Protein AF-A0A847XIQ1-F1 (afdb_monomer_lite)

Radius of gyration: 13.82 Å; chains: 1; bounding box: 27×15×42 Å

Secondary structure (DSSP, 8-state):
---S-HHHHHHHHHHHHHHHHHT--BGGGTTB-HHHHHT--

Structure (mmCIF, N/CA/C/O backbone):
data_AF-A0A847XIQ1-F1
#
_entry.id   AF-A0A847XIQ1-F1
#
loop_
_atom_site.group_PDB
_atom_site.id
_atom_site.type_symbol
_atom_site.label_atom_id
_atom_site.label_alt_id
_atom_site.label_comp_id
_atom_site.label_asym_id
_atom_site.label_entity_id
_atom_site.label_seq_id
_atom_site.pdbx_PDB_ins_code
_atom_site.Cartn_x
_atom_site.Cartn_y
_atom_site.Cartn_z
_atom_site.occupancy
_atom_site.B_iso_or_equiv
_atom_site.auth_seq_id
_atom_site.auth_comp_id
_atom_site.auth_asym_id
_atom_site.auth_atom_id
_atom_site.pdbx_PDB_model_num
ATOM 1 N N . ARG A 1 1 ? 1.780 -2.153 -25.564 1.00 63.34 1 ARG A N 1
ATOM 2 C CA . ARG A 1 1 ? 3.071 -2.580 -24.966 1.00 63.34 1 ARG A CA 1
ATOM 3 C C . ARG A 1 1 ? 3.456 -1.558 -23.909 1.00 63.34 1 ARG A C 1
ATOM 5 O O . ARG A 1 1 ? 3.517 -0.382 -24.239 1.00 63.34 1 ARG A O 1
ATOM 12 N N . THR A 1 2 ? 3.665 -1.971 -22.664 1.00 76.19 2 THR A N 1
ATOM 13 C CA . THR A 1 2 ? 4.124 -1.074 -21.594 1.00 76.19 2 THR A CA 1
ATOM 14 C C . THR A 1 2 ? 5.550 -0.613 -21.911 1.00 76.19 2 THR A C 1
ATOM 16 O O . THR A 1 2 ? 6.395 -1.440 -22.246 1.00 76.19 2 THR A O 1
ATOM 19 N N . THR A 1 3 ? 5.814 0.695 -21.867 1.00 86.06 3 THR A N 1
ATOM 20 C CA . THR A 1 3 ? 7.127 1.290 -22.202 1.00 86.06 3 THR A CA 1
ATOM 21 C C . THR A 1 3 ? 8.145 1.190 -21.064 1.00 86.06 3 THR A C 1
ATOM 23 O O . THR A 1 3 ? 9.333 1.412 -21.277 1.00 86.06 3 THR A O 1
ATOM 26 N N . ARG A 1 4 ? 7.693 0.846 -19.853 1.00 85.88 4 ARG A N 1
ATOM 27 C CA . ARG A 1 4 ? 8.539 0.701 -18.661 1.00 85.88 4 ARG A CA 1
ATOM 28 C C . ARG A 1 4 ? 9.219 -0.665 -18.609 1.00 85.88 4 ARG A C 1
ATOM 30 O O . ARG A 1 4 ? 8.614 -1.680 -18.948 1.00 85.88 4 ARG A O 1
ATOM 37 N N . SER A 1 5 ? 10.465 -0.687 -18.137 1.00 92.19 5 SER A N 1
ATOM 38 C CA . SER A 1 5 ? 11.221 -1.924 -17.933 1.00 92.19 5 SER A CA 1
ATOM 39 C C . SER A 1 5 ? 10.761 -2.663 -16.673 1.00 92.19 5 SER A C 1
ATOM 41 O O . SER A 1 5 ? 10.297 -2.052 -15.710 1.00 92.19 5 SER A O 1
ATOM 43 N N . LEU A 1 6 ? 10.935 -3.988 -16.650 1.00 92.69 6 LEU A N 1
ATOM 44 C CA . LEU A 1 6 ? 10.612 -4.818 -15.483 1.00 92.69 6 LEU A CA 1
ATOM 45 C C . LEU A 1 6 ? 11.364 -4.367 -14.219 1.00 92.69 6 LEU A C 1
ATOM 47 O O . LEU A 1 6 ? 10.801 -4.379 -13.131 1.00 92.69 6 LEU A O 1
ATOM 51 N N . ARG A 1 7 ? 12.610 -3.900 -14.374 1.00 92.81 7 ARG A N 1
ATOM 52 C CA . ARG A 1 7 ? 13.444 -3.393 -13.275 1.00 92.81 7 ARG A CA 1
ATOM 53 C C . ARG A 1 7 ? 12.816 -2.196 -12.556 1.00 92.81 7 ARG A C 1
ATOM 55 O O . ARG A 1 7 ? 12.963 -2.077 -11.346 1.00 92.81 7 ARG A O 1
ATOM 62 N N . VAL A 1 8 ? 12.126 -1.318 -13.288 1.00 94.50 8 VAL A N 1
ATOM 63 C CA . VAL A 1 8 ? 11.413 -0.179 -12.685 1.00 94.50 8 VAL A CA 1
ATOM 64 C C . VAL A 1 8 ? 10.277 -0.692 -11.805 1.00 94.50 8 VAL A C 1
ATOM 66 O O . VAL A 1 8 ? 10.188 -0.316 -10.643 1.00 94.50 8 VAL A O 1
ATOM 69 N N . TRP A 1 9 ? 9.479 -1.634 -12.310 1.00 93.56 9 TRP A N 1
ATOM 70 C CA . TRP A 1 9 ? 8.379 -2.227 -11.547 1.00 93.56 9 TRP A CA 1
ATOM 71 C C . TRP A 1 9 ? 8.843 -2.984 -10.305 1.00 93.56 9 TRP A C 1
ATOM 73 O O . TRP A 1 9 ? 8.210 -2.882 -9.261 1.00 93.56 9 TRP A O 1
ATOM 83 N N . GLN A 1 10 ? 9.969 -3.694 -10.388 1.00 95.31 10 GLN A N 1
ATOM 84 C CA . GLN A 1 10 ? 10.562 -4.374 -9.233 1.00 95.31 10 GLN A CA 1
ATOM 85 C C . GLN A 1 10 ? 10.934 -3.411 -8.099 1.00 95.31 10 GLN A C 1
ATOM 87 O O . GLN A 1 10 ? 10.929 -3.827 -6.946 1.00 95.31 10 GLN A O 1
ATOM 92 N N . LYS A 1 11 ? 11.241 -2.145 -8.410 1.00 94.69 11 LYS A N 1
ATOM 93 C CA . LYS A 1 11 ? 11.483 -1.102 -7.408 1.00 94.69 11 LYS A CA 1
ATOM 94 C C . LYS A 1 11 ? 10.177 -0.461 -6.924 1.00 94.69 11 LYS A C 1
ATOM 96 O O . LYS A 1 11 ? 9.958 -0.360 -5.724 1.00 94.69 11 LYS A O 1
ATOM 101 N N . GLU A 1 12 ? 9.31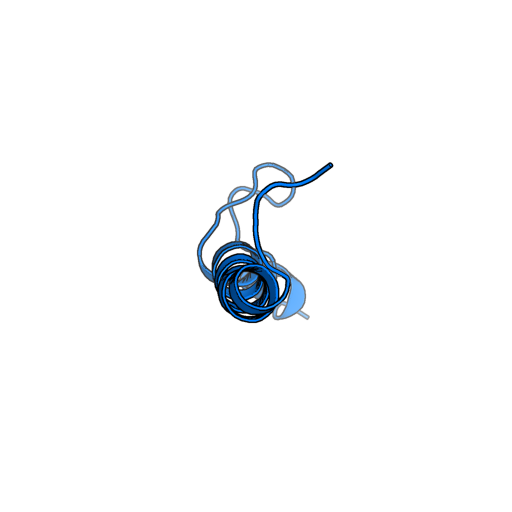7 -0.041 -7.849 1.00 96.69 12 GLU A N 1
ATOM 102 C CA . GLU A 1 12 ? 8.130 0.766 -7.529 1.00 96.69 12 GLU A CA 1
ATOM 103 C C . GLU A 1 12 ? 7.018 -0.040 -6.838 1.00 96.69 12 GLU A C 1
ATOM 105 O O . GLU A 1 12 ? 6.289 0.503 -6.012 1.00 96.69 12 GLU A O 1
ATOM 110 N N . ILE A 1 13 ? 6.870 -1.336 -7.145 1.00 96.62 13 ILE A N 1
ATOM 111 C CA . ILE A 1 13 ? 5.822 -2.171 -6.537 1.00 96.62 13 ILE A CA 1
ATOM 112 C C . ILE A 1 13 ? 6.017 -2.300 -5.015 1.00 96.62 13 ILE A C 1
ATOM 114 O O . ILE A 1 13 ? 5.057 -2.036 -4.292 1.00 96.62 13 ILE A O 1
ATOM 118 N N . PRO A 1 14 ? 7.206 -2.663 -4.491 1.00 97.81 14 PRO A N 1
ATOM 119 C CA . PRO A 1 14 ? 7.444 -2.675 -3.048 1.00 97.81 14 PRO A CA 1
ATOM 120 C C . PRO A 1 14 ? 7.167 -1.331 -2.365 1.00 97.81 14 PRO A C 1
ATOM 122 O O . PRO A 1 14 ? 6.539 -1.308 -1.308 1.00 97.81 14 PRO A O 1
ATOM 125 N N . GLU A 1 15 ? 7.585 -0.221 -2.980 1.00 98.06 15 GLU A N 1
ATOM 126 C CA . GLU A 1 15 ? 7.344 1.134 -2.464 1.00 98.06 15 GLU A CA 1
ATOM 127 C C . GLU A 1 15 ? 5.838 1.430 -2.384 1.00 98.06 15 GLU A C 1
ATOM 129 O O . GLU A 1 15 ? 5.336 1.882 -1.354 1.00 98.06 15 GLU A O 1
ATOM 134 N N . PHE A 1 16 ? 5.089 1.085 -3.434 1.00 97.81 16 PHE A N 1
ATOM 135 C CA . PHE A 1 16 ? 3.638 1.243 -3.455 1.00 97.81 16 PHE A CA 1
ATOM 136 C C . PHE A 1 16 ? 2.932 0.366 -2.413 1.00 97.81 16 PHE A C 1
ATOM 138 O O . PHE A 1 16 ? 2.001 0.827 -1.752 1.00 97.81 16 PHE A O 1
ATOM 145 N N . ILE A 1 17 ? 3.367 -0.887 -2.246 1.00 97.56 17 ILE A N 1
ATOM 146 C CA . ILE A 1 17 ? 2.801 -1.806 -1.249 1.00 97.56 17 ILE A CA 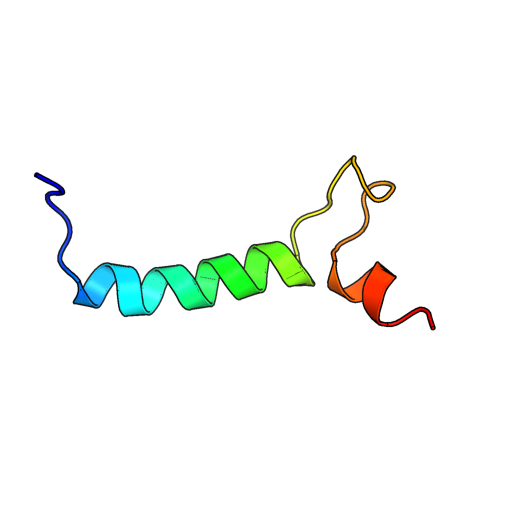1
ATOM 147 C C . ILE A 1 17 ? 3.016 -1.262 0.166 1.00 97.56 17 ILE A C 1
ATOM 149 O O . ILE A 1 17 ? 2.100 -1.354 0.984 1.00 97.56 17 ILE A O 1
ATOM 153 N N . HIS A 1 18 ? 4.189 -0.688 0.457 1.00 97.75 18 HIS A N 1
ATOM 154 C CA . HIS A 1 18 ? 4.438 -0.021 1.733 1.00 97.75 18 HIS A CA 1
ATOM 155 C C . HIS A 1 18 ? 3.445 1.127 1.935 1.00 97.75 18 HIS A C 1
ATOM 157 O O . HIS A 1 18 ? 2.601 1.043 2.826 1.00 97.75 18 HIS A O 1
ATOM 163 N N . TYR A 1 19 ? 3.446 2.109 1.030 1.00 98.19 19 TYR A N 1
ATOM 164 C CA . TYR A 1 19 ? 2.545 3.264 1.078 1.00 98.19 19 TYR A CA 1
ATOM 165 C C . TYR A 1 19 ? 1.072 2.865 1.275 1.00 98.19 19 TYR A C 1
ATOM 167 O O . TYR A 1 19 ? 0.385 3.384 2.156 1.00 98.19 19 TYR A O 1
ATOM 175 N N . TYR A 1 20 ? 0.574 1.899 0.497 1.00 97.62 20 TYR A N 1
ATOM 176 C CA . TYR A 1 20 ? -0.817 1.450 0.577 1.00 97.62 20 TYR A CA 1
ATOM 177 C C . TYR A 1 20 ? -1.171 0.865 1.951 1.00 97.62 20 TYR A C 1
ATOM 179 O O . TYR A 1 20 ? -2.273 1.095 2.459 1.00 97.62 20 TYR A O 1
ATOM 187 N N . ASN A 1 21 ? -0.251 0.094 2.534 1.00 96.88 21 ASN A N 1
ATOM 188 C CA . ASN A 1 21 ? -0.489 -0.643 3.769 1.00 96.88 21 ASN A CA 1
ATOM 189 C C . ASN A 1 21 ? -0.248 0.191 5.033 1.00 96.88 21 ASN A C 1
ATOM 191 O O . ASN A 1 21 ? -0.893 -0.085 6.045 1.00 96.88 21 ASN A O 1
ATOM 195 N N . THR A 1 22 ? 0.655 1.174 5.002 1.00 96.50 22 THR A N 1
ATOM 196 C CA . THR A 1 22 ? 1.103 1.883 6.216 1.00 96.50 22 THR A CA 1
ATOM 197 C C . THR A 1 22 ? 0.824 3.379 6.225 1.00 96.50 22 THR A C 1
ATOM 199 O O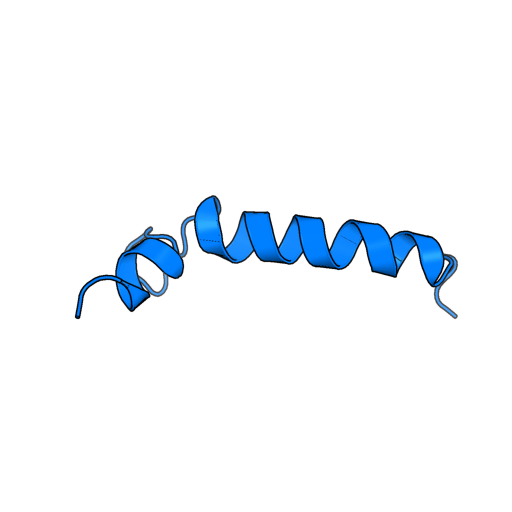 . THR A 1 22 ? 0.849 3.968 7.299 1.00 96.50 22 THR A O 1
ATOM 202 N N . GLU A 1 23 ? 0.562 4.002 5.076 1.00 97.44 23 GLU A N 1
ATOM 203 C CA . GLU A 1 23 ? 0.482 5.469 4.974 1.00 97.44 23 GLU A CA 1
ATOM 204 C C . GLU A 1 23 ? -0.847 5.945 4.384 1.00 97.44 23 GLU A C 1
ATOM 206 O O . GLU A 1 23 ? -1.366 6.991 4.771 1.00 97.44 23 GLU A O 1
ATOM 211 N N . ARG A 1 24 ? -1.427 5.190 3.444 1.00 97.31 24 ARG A N 1
ATOM 212 C CA . ARG A 1 24 ? -2.656 5.584 2.754 1.00 97.31 24 ARG A CA 1
ATOM 213 C C . ARG A 1 24 ? -3.892 5.324 3.625 1.00 97.31 24 ARG A C 1
ATOM 215 O O . ARG A 1 24 ? -4.186 4.161 3.902 1.00 97.31 24 ARG A O 1
ATOM 222 N N . PRO A 1 25 ? -4.685 6.352 3.972 1.00 96.62 25 PRO A N 1
ATOM 223 C CA . PRO A 1 25 ? -5.981 6.146 4.600 1.00 96.62 25 PRO A CA 1
ATOM 224 C C . PRO A 1 25 ? -7.006 5.656 3.571 1.00 96.62 25 PRO A C 1
ATOM 226 O O . PRO A 1 25 ? -7.046 6.124 2.426 1.00 96.62 25 PRO A O 1
ATOM 229 N N . HIS A 1 26 ? -7.872 4.731 3.978 1.00 97.31 26 HIS A N 1
ATOM 230 C CA . HIS A 1 26 ? -8.890 4.153 3.101 1.00 97.31 26 HIS A CA 1
ATOM 231 C C . HIS A 1 26 ? -10.289 4.368 3.671 1.00 97.31 26 HIS A C 1
ATOM 233 O O . HIS A 1 26 ? -10.596 3.961 4.791 1.00 97.31 26 HIS A O 1
ATOM 239 N N . MET A 1 27 ? -11.178 4.950 2.863 1.00 96.81 27 MET A N 1
ATOM 240 C CA . MET A 1 27 ? -12.568 5.204 3.265 1.00 96.81 27 MET A CA 1
ATOM 241 C C . MET A 1 27 ? -13.307 3.922 3.678 1.00 96.81 27 MET A C 1
ATOM 243 O O . MET A 1 27 ? -14.042 3.933 4.659 1.00 96.81 27 MET A O 1
ATOM 247 N N . GLY A 1 28 ? -13.058 2.801 2.989 1.00 96.12 28 GLY A N 1
ATOM 248 C CA . GLY A 1 28 ? -1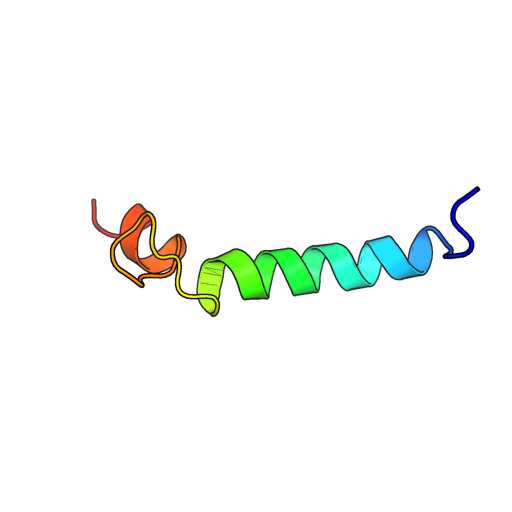3.708 1.513 3.268 1.00 96.12 28 GLY A CA 1
ATOM 249 C C . GLY A 1 28 ? -13.370 0.893 4.628 1.00 96.12 28 GLY A C 1
ATOM 250 O O . GLY A 1 28 ? -14.050 -0.035 5.049 1.00 96.12 28 GLY A O 1
ATOM 251 N N . ILE A 1 29 ? -12.354 1.411 5.324 1.00 94.69 29 ILE A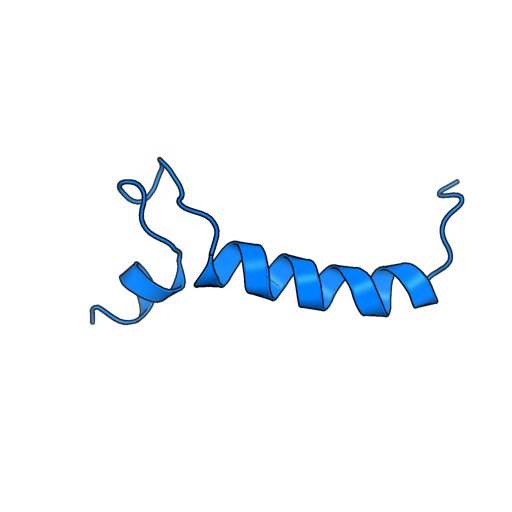 N 1
ATOM 252 C CA . ILE A 1 29 ? -11.968 0.989 6.678 1.00 94.69 29 ILE A CA 1
ATOM 253 C C . ILE A 1 29 ? -11.891 2.183 7.642 1.00 94.69 29 ILE A C 1
ATOM 255 O O . ILE A 1 29 ? -11.059 2.227 8.546 1.00 94.69 29 ILE A O 1
ATOM 259 N N . GLY A 1 30 ? -12.766 3.176 7.451 1.00 96.25 30 GLY A N 1
ATOM 260 C CA . GLY A 1 30 ? -12.926 4.291 8.388 1.00 96.25 30 GLY A CA 1
ATOM 261 C C . GLY A 1 30 ? -11.754 5.272 8.395 1.00 96.25 30 GLY A C 1
ATOM 262 O O . GLY A 1 30 ? -11.383 5.762 9.456 1.00 96.25 30 GLY A O 1
ATOM 263 N N . MET A 1 31 ? -11.161 5.537 7.226 1.00 96.50 31 MET A N 1
ATOM 264 C CA . MET A 1 31 ? -9.977 6.395 7.055 1.00 96.50 31 MET A CA 1
ATOM 265 C C . MET A 1 31 ? -8.719 5.883 7.767 1.00 96.50 31 MET A C 1
ATOM 267 O O . MET A 1 31 ? -7.778 6.643 7.972 1.00 96.50 31 MET A O 1
ATOM 271 N N . LYS A 1 32 ? -8.677 4.586 8.080 1.00 95.81 32 LYS A N 1
ATOM 272 C CA . LYS A 1 32 ? -7.487 3.901 8.584 1.00 95.81 32 LYS A CA 1
ATOM 273 C C . LYS A 1 32 ? -6.679 3.284 7.447 1.00 95.81 32 LYS A C 1
ATOM 275 O O . LYS A 1 32 ? -7.162 3.121 6.323 1.00 95.81 32 LYS A O 1
ATOM 280 N N . THR A 1 33 ? -5.448 2.930 7.758 1.00 97.00 33 THR A N 1
ATOM 281 C CA . THR A 1 33 ? -4.556 2.103 6.952 1.00 97.00 33 THR A CA 1
ATOM 282 C C . THR A 1 33 ? -4.850 0.616 7.203 1.00 97.00 33 THR A C 1
ATOM 284 O O . THR A 1 33 ? -5.354 0.250 8.271 1.00 97.00 33 THR A O 1
ATOM 287 N N . PRO A 1 34 ? -4.530 -0.288 6.261 1.00 96.44 34 PRO A N 1
ATOM 288 C CA . PRO A 1 34 ? -4.728 -1.720 6.449 1.00 96.44 34 PRO A CA 1
ATOM 289 C C . PRO A 1 34 ? -3.990 -2.249 7.683 1.00 96.44 34 PRO A C 1
ATOM 291 O O . PRO A 1 34 ? -4.538 -3.057 8.431 1.00 96.44 34 PRO A O 1
ATOM 294 N N . MET A 1 35 ? -2.777 -1.752 7.943 1.00 96.19 35 MET A N 1
ATOM 295 C CA . MET A 1 35 ? -1.985 -2.187 9.094 1.00 96.19 35 MET A CA 1
ATOM 296 C C . MET A 1 35 ? -2.582 -1.774 10.443 1.00 96.19 35 MET A C 1
ATOM 298 O O . MET A 1 35 ? -2.388 -2.498 11.418 1.00 96.19 35 MET A O 1
ATOM 302 N N . GLU A 1 36 ? -3.334 -0.674 10.516 1.00 94.81 36 GLU A N 1
ATOM 303 C CA . GLU A 1 36 ? -4.047 -0.269 11.739 1.00 94.81 36 GLU A CA 1
ATOM 304 C C . GLU A 1 36 ? -5.243 -1.172 12.060 1.00 94.81 36 GLU A C 1
ATOM 306 O O . GLU A 1 36 ? -5.631 -1.280 13.221 1.00 94.81 36 GLU A O 1
ATOM 311 N N . VAL A 1 37 ? -5.830 -1.820 11.050 1.00 93.69 37 VAL A N 1
ATOM 312 C CA . VAL A 1 37 ? -7.031 -2.660 11.210 1.00 93.69 37 VAL A CA 1
ATOM 313 C C . VAL A 1 37 ? -6.681 -4.143 11.329 1.00 93.69 37 VAL A C 1
ATOM 315 O O . VAL A 1 37 ? -7.320 -4.869 12.078 1.00 93.69 37 VAL A O 1
ATOM 318 N N . VAL A 1 38 ? -5.637 -4.616 10.644 1.00 89.38 38 VAL A N 1
ATOM 319 C CA . VAL A 1 38 ? -5.188 -6.017 10.755 1.00 89.38 38 VAL A CA 1
ATOM 320 C C . VAL A 1 38 ? -4.513 -6.289 12.101 1.00 89.38 38 VAL A C 1
ATOM 322 O O . VAL A 1 38 ? -4.629 -7.390 12.631 1.00 89.38 38 VAL A O 1
ATOM 325 N N . ARG A 1 39 ? -3.819 -5.300 12.678 1.00 70.38 39 ARG A N 1
ATOM 326 C CA . ARG A 1 39 ? -3.153 -5.445 13.985 1.00 70.38 39 ARG A CA 1
ATOM 327 C C . ARG A 1 39 ? -4.094 -5.298 15.184 1.00 70.38 39 ARG A C 1
ATOM 329 O O . ARG A 1 39 ? -3.624 -5.437 16.306 1.00 70.38 39 ARG A O 1
ATOM 336 N N . SER A 1 40 ? -5.378 -4.996 14.979 1.00 58.44 40 SER A N 1
ATOM 337 C CA . SER A 1 40 ? -6.333 -4.761 16.070 1.00 58.44 40 SER A CA 1
ATOM 338 C C . SER A 1 40 ? -7.070 -6.021 16.553 1.00 58.44 40 SER A C 1
ATOM 340 O O . SER A 1 40 ? -8.182 -5.889 17.061 1.00 58.44 40 SER A O 1
ATOM 342 N N . TYR A 1 41 ? -6.494 -7.215 16.375 1.00 47.53 41 TYR A N 1
ATOM 343 C CA . TYR A 1 41 ? -7.023 -8.475 16.917 1.00 47.53 41 TYR A CA 1
ATOM 344 C C . TYR A 1 41 ? -6.258 -8.913 18.163 1.00 47.53 41 TYR 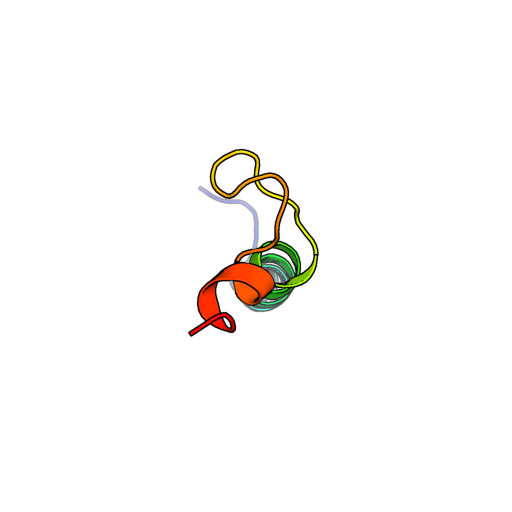A C 1
ATOM 346 O O . TYR A 1 41 ? -5.009 -8.829 18.137 1.00 47.53 41 TYR A O 1
#

pLDDT: mean 91.4, std 11.41, range [47.53, 98.19]

Foldseek 3Di:
DDPDDPVVCVVVVVVVVCCQQPPAQDVVVPRDHVVVVVVPD

Sequence (41 aa):
RTTRSLRVWQKEIPEFIHYYNTERPHMGIGMKTPMEVVRSY